Protein AF-A0A7S2PC23-F1 (afdb_monomer_lite)

Organism: NCBI:txid267567

Radius of gyration: 30.83 Å; chains: 1; bounding box: 34×101×91 Å

pLDDT: mean 70.2, std 20.17, range [35.47, 95.06]

Foldseek 3Di:
DDDDDDDDDDDPPDPPPPPDPDPPPDDLVRVLVLLLVQCVPVHQKAALVSSCVSVVHDSVVSVVSLVVQQVVCVVCVVPDPPCLQSRKHWDQDPVVRGIIIGGPVVVVVVVVVVVCVVVCVCVVVVVVVVVVVVVVVVVVVVVVVVVVVVVVVPPDD

Structure (mmCIF, N/CA/C/O backbone):
data_AF-A0A7S2PC23-F1
#
_entry.id   AF-A0A7S2PC23-F1
#
loop_
_atom_site.group_PDB
_atom_site.id
_atom_site.type_symbol
_atom_site.label_atom_id
_atom_site.label_alt_id
_atom_site.label_comp_id
_atom_site.label_asym_id
_atom_site.label_entity_id
_atom_site.label_seq_id
_atom_site.pdbx_PDB_ins_code
_atom_site.Cartn_x
_atom_site.Cartn_y
_atom_site.Cartn_z
_atom_site.occupancy
_atom_site.B_iso_or_equiv
_atom_site.auth_seq_id
_atom_site.auth_comp_id
_atom_site.auth_asym_id
_atom_site.auth_atom_id
_atom_site.pdbx_PDB_model_num
ATOM 1 N N . MET A 1 1 ? 3.863 58.279 6.188 1.00 41.12 1 MET A N 1
ATOM 2 C CA . MET A 1 1 ? 3.092 57.584 5.136 1.00 41.12 1 MET A CA 1
ATOM 3 C C . MET A 1 1 ? 3.750 56.247 4.895 1.00 41.12 1 MET A C 1
ATOM 5 O O . MET A 1 1 ? 4.931 56.205 4.579 1.00 41.12 1 MET A O 1
ATOM 9 N N . ILE A 1 2 ? 2.993 55.197 5.187 1.00 38.59 2 ILE A N 1
ATOM 10 C CA . ILE A 1 2 ? 3.374 53.787 5.148 1.00 38.59 2 ILE A CA 1
ATOM 11 C C . ILE A 1 2 ? 3.460 53.364 3.676 1.00 38.59 2 ILE A C 1
ATOM 13 O O . ILE A 1 2 ? 2.590 53.734 2.890 1.00 38.59 2 ILE A O 1
ATOM 17 N N . LYS A 1 3 ? 4.516 52.637 3.302 1.00 42.25 3 LYS A N 1
ATOM 18 C CA . LYS A 1 3 ? 4.552 51.858 2.061 1.00 42.25 3 LYS A CA 1
ATOM 19 C C . LYS A 1 3 ? 4.443 50.387 2.449 1.00 42.25 3 LYS A C 1
ATOM 21 O O . LYS A 1 3 ? 5.439 49.773 2.816 1.00 42.25 3 LYS A O 1
ATOM 26 N N . ASP A 1 4 ? 3.212 49.894 2.408 1.00 43.81 4 ASP A N 1
ATOM 27 C CA . ASP A 1 4 ? 2.862 48.479 2.342 1.00 43.81 4 ASP A CA 1
ATOM 28 C C . ASP A 1 4 ? 2.859 48.078 0.871 1.00 43.81 4 ASP A C 1
ATOM 30 O O . ASP A 1 4 ? 2.005 48.580 0.152 1.00 43.81 4 ASP A O 1
ATOM 34 N N . GLU A 1 5 ? 3.743 47.179 0.429 1.00 47.75 5 GLU A N 1
ATOM 35 C CA . GLU A 1 5 ? 3.501 46.369 -0.775 1.00 47.75 5 GLU A CA 1
ATOM 36 C C . GLU A 1 5 ? 4.092 44.956 -0.603 1.00 47.75 5 GLU A C 1
ATOM 38 O O . GLU A 1 5 ? 5.257 44.680 -0.871 1.00 47.75 5 GLU A O 1
ATOM 43 N N . ASN A 1 6 ? 3.220 44.079 -0.102 1.00 44.16 6 ASN A N 1
ATOM 44 C CA . ASN A 1 6 ? 2.923 42.730 -0.586 1.00 44.16 6 ASN A CA 1
ATOM 45 C C . ASN A 1 6 ? 4.050 41.692 -0.744 1.00 44.16 6 ASN A C 1
ATOM 47 O O . ASN A 1 6 ? 4.690 41.531 -1.783 1.00 44.16 6 ASN A O 1
ATOM 51 N N . HIS A 1 7 ? 4.096 40.827 0.272 1.00 43.56 7 HIS A N 1
ATOM 52 C CA . HIS A 1 7 ? 4.432 39.411 0.166 1.00 43.56 7 HIS A CA 1
ATOM 53 C C . HIS A 1 7 ? 3.745 38.752 -1.040 1.00 43.5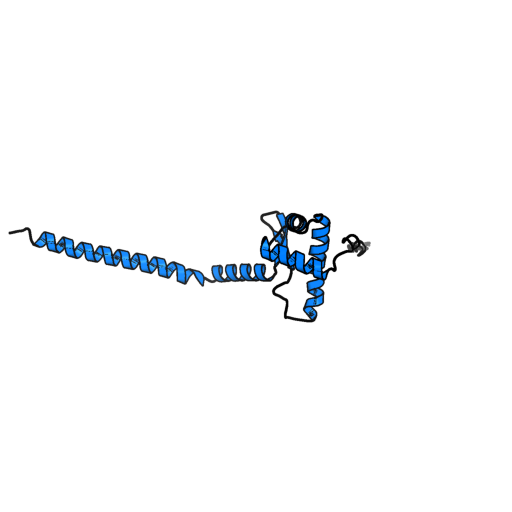6 7 HIS A C 1
ATOM 55 O O . HIS A 1 7 ? 2.518 38.691 -1.102 1.00 43.56 7 HIS A O 1
ATOM 61 N N . THR A 1 8 ? 4.536 38.207 -1.969 1.00 41.03 8 THR A N 1
ATOM 62 C CA . THR A 1 8 ? 4.022 37.310 -3.011 1.00 41.03 8 THR A CA 1
ATOM 63 C C . THR A 1 8 ? 4.308 35.863 -2.627 1.00 41.03 8 THR A C 1
ATOM 65 O O . THR A 1 8 ? 5.436 35.465 -2.340 1.00 41.03 8 THR A O 1
ATOM 68 N N . THR A 1 9 ? 3.212 35.124 -2.569 1.00 40.25 9 THR A N 1
ATOM 69 C CA . THR A 1 9 ? 3.005 33.763 -2.097 1.00 40.25 9 THR A CA 1
ATOM 70 C C . THR A 1 9 ? 3.738 32.716 -2.935 1.00 40.25 9 THR A C 1
ATOM 72 O O . THR A 1 9 ? 3.898 32.854 -4.146 1.00 40.25 9 THR A O 1
ATOM 75 N N . LEU A 1 10 ? 4.123 31.627 -2.261 1.00 43.41 10 LEU A N 1
ATOM 76 C CA . LEU A 1 10 ? 4.537 30.362 -2.855 1.00 43.41 10 LEU A CA 1
ATOM 77 C C . LEU A 1 10 ? 3.561 29.916 -3.952 1.00 43.41 10 LEU A C 1
ATOM 79 O O . LEU A 1 10 ? 2.377 29.706 -3.698 1.00 43.41 10 LEU A O 1
ATOM 83 N N . THR A 1 11 ? 4.083 29.601 -5.130 1.00 35.47 11 THR A N 1
ATOM 84 C CA . THR A 1 11 ? 3.514 28.538 -5.965 1.00 35.47 11 THR A CA 1
ATOM 85 C C . THR A 1 11 ? 4.672 27.831 -6.646 1.00 35.47 11 THR A C 1
ATOM 87 O O . THR A 1 11 ? 5.084 28.151 -7.757 1.00 35.47 11 THR A O 1
ATOM 90 N N . ARG A 1 12 ? 5.270 26.888 -5.915 1.00 36.06 12 ARG A N 1
ATOM 91 C CA . ARG A 1 12 ? 6.241 25.950 -6.467 1.00 36.06 12 ARG A CA 1
ATOM 92 C C . ARG A 1 12 ? 5.438 24.956 -7.307 1.00 36.06 12 ARG A C 1
ATOM 94 O O . ARG A 1 12 ? 4.988 23.934 -6.805 1.00 36.06 12 ARG A O 1
ATOM 101 N N . ALA A 1 13 ? 5.168 25.328 -8.554 1.00 37.69 13 ALA A N 1
ATOM 102 C CA . ALA A 1 13 ? 4.647 24.411 -9.550 1.00 37.69 13 ALA A CA 1
ATOM 103 C C . ALA A 1 13 ? 5.695 23.306 -9.740 1.00 37.69 13 ALA A C 1
ATOM 105 O O . ALA A 1 13 ? 6.791 23.569 -10.234 1.00 37.69 13 ALA A O 1
ATOM 106 N N . CYS A 1 14 ? 5.394 22.090 -9.286 1.00 38.03 14 CYS A N 1
ATOM 107 C CA . CYS A 1 14 ? 6.151 20.917 -9.700 1.00 38.03 14 CYS A CA 1
ATOM 108 C C . CYS A 1 14 ? 5.863 20.688 -11.192 1.00 38.03 14 CYS A C 1
ATOM 110 O O . CYS A 1 14 ? 4.695 20.520 -11.551 1.00 38.03 14 CYS A O 1
ATOM 112 N N . PRO A 1 15 ? 6.874 20.701 -12.075 1.00 39.78 15 PRO A N 1
ATOM 113 C CA . PRO A 1 15 ? 6.664 20.355 -13.470 1.00 39.78 15 PRO A CA 1
ATOM 114 C C . PRO A 1 15 ? 6.348 18.857 -13.580 1.00 39.78 15 PRO A C 1
ATOM 116 O O . PRO A 1 15 ? 7.129 18.006 -13.160 1.00 39.78 15 PRO A O 1
ATOM 119 N N . LEU A 1 16 ? 5.186 18.554 -14.162 1.00 45.72 16 LEU A N 1
ATOM 120 C CA . LEU A 1 16 ? 4.644 17.229 -14.498 1.00 45.72 16 LEU A CA 1
ATOM 121 C C . LEU A 1 16 ? 5.433 16.509 -15.619 1.00 45.72 16 LEU A C 1
ATOM 123 O O . LEU A 1 16 ? 4.850 15.904 -16.510 1.00 45.72 16 LEU A O 1
ATOM 127 N N . SER A 1 17 ? 6.765 16.575 -15.623 1.00 45.16 17 SER A N 1
ATOM 128 C CA . SER A 1 17 ? 7.586 16.107 -16.753 1.00 45.16 17 SER A CA 1
ATOM 129 C C . SER A 1 17 ? 8.669 15.096 -16.370 1.00 45.16 17 SER A C 1
ATOM 131 O O . SER A 1 17 ? 9.792 15.190 -16.860 1.00 45.16 17 SER A O 1
ATOM 133 N N . ALA A 1 18 ? 8.352 14.130 -15.505 1.00 44.81 18 ALA A N 1
ATOM 134 C CA . ALA A 1 18 ? 9.270 13.032 -15.179 1.00 44.81 18 ALA A CA 1
ATOM 135 C C . ALA A 1 18 ? 8.588 11.652 -15.099 1.00 44.81 18 ALA A C 1
ATOM 137 O O . ALA A 1 18 ? 9.026 10.791 -14.347 1.00 44.81 18 ALA A O 1
ATOM 138 N N . ILE A 1 19 ? 7.530 11.411 -15.881 1.00 50.47 19 ILE A N 1
ATOM 139 C CA . ILE A 1 19 ? 6.969 10.060 -16.057 1.00 50.47 19 ILE A CA 1
ATOM 140 C C . ILE A 1 19 ? 7.520 9.508 -17.371 1.00 50.47 19 ILE A C 1
ATOM 142 O O . ILE A 1 19 ? 6.858 9.592 -18.398 1.00 50.47 19 ILE A O 1
ATOM 146 N N . ASN A 1 20 ? 8.775 9.055 -17.388 1.00 44.78 20 ASN A N 1
ATOM 147 C CA . ASN A 1 20 ? 9.344 8.431 -18.590 1.00 44.78 20 ASN A CA 1
ATOM 148 C C . ASN A 1 20 ? 10.508 7.471 -18.304 1.00 44.78 20 ASN A C 1
ATOM 150 O O . ASN A 1 20 ? 11.464 7.425 -19.068 1.00 44.78 20 ASN A O 1
ATOM 154 N N . TYR A 1 21 ? 10.436 6.694 -17.221 1.00 45.34 21 TYR A N 1
ATOM 155 C CA . TYR A 1 21 ? 11.368 5.581 -16.987 1.00 45.34 21 TYR A CA 1
ATOM 156 C C . TYR A 1 21 ? 10.683 4.367 -16.346 1.00 45.34 21 TYR A C 1
ATOM 158 O O . TYR A 1 21 ? 11.226 3.702 -15.481 1.00 45.34 21 TYR A O 1
ATOM 166 N N . VAL A 1 22 ? 9.479 4.031 -16.812 1.00 47.06 22 VAL A N 1
ATOM 167 C CA . VAL A 1 22 ? 8.962 2.672 -16.614 1.00 47.06 22 VAL A CA 1
ATOM 168 C C . VAL A 1 22 ? 9.447 1.847 -17.809 1.00 47.06 22 VAL A C 1
ATOM 170 O O . VAL A 1 22 ? 9.159 2.240 -18.946 1.00 47.06 22 VAL A O 1
ATOM 173 N N . PRO A 1 23 ? 10.199 0.745 -17.615 1.00 44.19 23 PRO A N 1
ATOM 174 C CA . PRO A 1 23 ? 10.595 -0.137 -18.705 1.00 44.19 23 PRO A CA 1
ATOM 175 C C . PRO A 1 23 ? 9.377 -0.492 -19.562 1.00 44.19 23 PRO A C 1
ATOM 177 O O . PRO A 1 23 ? 8.344 -0.921 -19.053 1.00 44.19 23 PRO A O 1
ATOM 180 N N . THR A 1 24 ? 9.500 -0.280 -20.869 1.00 50.34 24 THR A N 1
ATOM 181 C CA . THR A 1 24 ? 8.426 -0.189 -21.875 1.00 50.34 24 THR A CA 1
ATOM 182 C C . THR A 1 24 ? 7.688 -1.513 -22.161 1.00 50.34 24 THR A C 1
ATOM 184 O O . THR A 1 24 ? 7.149 -1.693 -23.248 1.00 50.34 24 THR A O 1
ATOM 187 N N . LEU A 1 25 ? 7.678 -2.466 -21.221 1.00 54.66 25 LEU A N 1
ATOM 188 C CA . LEU A 1 25 ? 7.157 -3.826 -21.406 1.00 54.66 25 LEU A CA 1
ATOM 189 C C . LEU A 1 25 ? 5.901 -4.149 -20.582 1.00 54.66 25 LEU A C 1
ATOM 191 O O . LEU A 1 25 ? 5.295 -5.187 -20.830 1.00 54.66 25 LEU A O 1
ATOM 195 N N . TYR A 1 26 ? 5.462 -3.276 -19.668 1.00 63.28 26 TYR A N 1
ATOM 196 C CA . TYR A 1 26 ? 4.253 -3.505 -18.866 1.00 63.28 26 TYR A CA 1
ATOM 197 C C . TYR A 1 26 ? 3.286 -2.323 -18.929 1.00 63.28 26 TYR A C 1
ATOM 199 O O . TYR A 1 26 ? 3.689 -1.166 -18.814 1.00 63.28 26 TYR A O 1
ATOM 207 N N . SER A 1 27 ? 1.990 -2.613 -19.088 1.00 81.06 27 SER A N 1
ATOM 208 C CA . SER A 1 27 ? 0.951 -1.597 -18.920 1.00 81.06 27 SER A CA 1
ATOM 209 C C . SER A 1 27 ? 0.861 -1.186 -17.445 1.00 81.06 27 SER A C 1
ATOM 211 O O . SER A 1 27 ? 1.127 -1.990 -16.549 1.00 81.06 27 SER A O 1
ATOM 213 N N . LEU A 1 28 ? 0.435 0.050 -17.160 1.00 80.06 28 LEU A N 1
ATOM 214 C CA . LEU A 1 28 ? 0.227 0.500 -15.776 1.00 80.06 28 LEU A CA 1
ATOM 215 C C . LEU A 1 28 ? -0.770 -0.400 -15.022 1.00 80.06 28 LEU A C 1
ATOM 217 O O . LEU A 1 28 ? -0.638 -0.593 -13.816 1.00 80.06 28 LEU A O 1
ATOM 221 N N . GLN A 1 29 ? -1.736 -0.994 -15.731 1.00 81.75 29 GLN A N 1
ATOM 222 C CA . GLN A 1 29 ? -2.676 -1.957 -15.158 1.00 81.75 29 GLN A CA 1
ATOM 223 C C . GLN A 1 29 ? -1.996 -3.266 -14.740 1.00 81.75 29 GLN A C 1
ATOM 225 O O . GLN A 1 29 ? -2.327 -3.813 -13.689 1.00 81.75 29 GLN A O 1
ATOM 230 N N . ASP A 1 30 ? -1.037 -3.767 -15.516 1.00 85.06 30 ASP A N 1
ATOM 231 C CA . ASP A 1 30 ? -0.305 -4.986 -15.159 1.00 85.06 30 ASP A CA 1
ATOM 232 C C . ASP A 1 30 ? 0.626 -4.737 -13.976 1.00 85.06 30 ASP A C 1
ATOM 234 O O . ASP A 1 30 ? 0.648 -5.523 -13.029 1.00 85.06 30 ASP A O 1
ATOM 238 N N . ILE A 1 31 ? 1.289 -3.579 -13.962 1.00 85.94 31 ILE A N 1
ATOM 239 C CA . ILE A 1 31 ? 2.081 -3.134 -12.812 1.00 85.94 31 ILE A CA 1
ATOM 240 C C . ILE A 1 31 ? 1.191 -3.001 -11.574 1.00 85.94 31 ILE A C 1
ATOM 242 O O . ILE A 1 31 ? 1.562 -3.469 -10.502 1.00 85.94 31 ILE A O 1
ATOM 246 N N . ARG A 1 32 ? -0.018 -2.438 -11.706 1.00 88.31 32 ARG A N 1
ATOM 247 C CA . ARG A 1 32 ? -0.984 -2.358 -10.602 1.00 88.31 32 ARG A CA 1
ATOM 248 C C . ARG A 1 32 ? -1.342 -3.738 -10.054 1.00 88.31 32 ARG A C 1
ATOM 250 O O . ARG A 1 32 ? -1.380 -3.908 -8.837 1.00 88.31 32 ARG A O 1
ATOM 257 N N . LYS A 1 33 ? -1.607 -4.720 -10.922 1.00 88.50 33 LYS A N 1
ATOM 258 C CA . LYS A 1 33 ? -1.927 -6.098 -10.506 1.00 88.50 33 LYS A CA 1
ATOM 259 C C . LYS A 1 33 ? -0.774 -6.733 -9.736 1.00 88.50 33 LYS A C 1
ATOM 261 O O . LYS A 1 33 ? -1.016 -7.375 -8.716 1.00 88.50 33 LYS A O 1
ATOM 266 N N . GLU A 1 34 ? 0.458 -6.549 -10.201 1.00 90.62 34 GLU A N 1
ATOM 267 C CA . GLU A 1 34 ? 1.657 -7.027 -9.507 1.00 90.62 34 GLU A CA 1
ATOM 268 C C . GLU A 1 34 ? 1.848 -6.335 -8.156 1.00 90.62 34 GLU A C 1
ATOM 270 O O . GLU A 1 34 ? 2.012 -6.995 -7.133 1.00 90.62 34 GLU A O 1
ATOM 275 N N . PHE A 1 35 ? 1.719 -5.010 -8.119 1.00 92.06 35 PHE A N 1
ATOM 276 C CA . PHE A 1 35 ? 1.832 -4.218 -6.896 1.00 92.06 35 PHE A CA 1
ATOM 277 C C . PHE A 1 35 ? 0.802 -4.659 -5.843 1.00 92.06 35 PHE A C 1
ATOM 279 O O . PHE A 1 35 ? 1.133 -4.873 -4.674 1.00 92.06 35 PHE A O 1
ATOM 286 N N . LEU A 1 36 ? -0.452 -4.865 -6.261 1.00 91.38 36 LEU A N 1
ATOM 287 C CA . LEU A 1 36 ? -1.509 -5.407 -5.407 1.00 91.38 36 LEU A CA 1
ATOM 288 C C . LEU A 1 36 ? -1.186 -6.815 -4.918 1.00 91.38 36 LEU A C 1
ATOM 290 O O . LEU A 1 36 ? -1.412 -7.121 -3.748 1.00 91.38 36 LEU A O 1
ATOM 294 N N . ARG A 1 37 ? -0.669 -7.679 -5.795 1.00 91.62 37 ARG A N 1
ATOM 295 C CA . ARG A 1 37 ? -0.280 -9.042 -5.428 1.00 91.62 37 ARG A CA 1
ATOM 296 C C . ARG A 1 37 ? 0.798 -9.031 -4.351 1.00 91.62 37 ARG A C 1
ATOM 298 O O . ARG A 1 37 ? 0.665 -9.763 -3.374 1.00 91.62 37 ARG A O 1
ATOM 305 N N . VAL A 1 38 ? 1.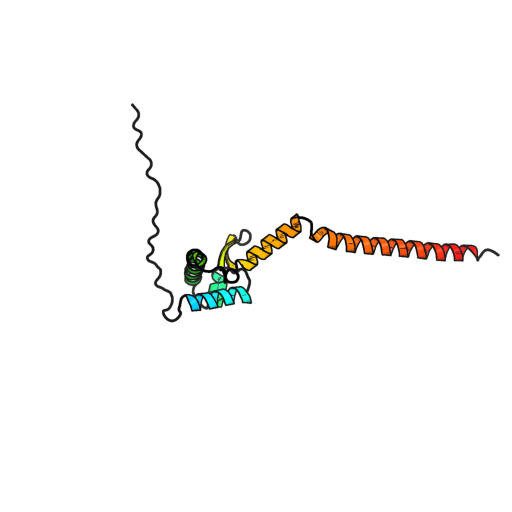811 -8.179 -4.497 1.00 93.25 38 VAL A N 1
ATOM 306 C CA . VAL A 1 38 ? 2.891 -8.037 -3.515 1.00 93.25 38 VAL A CA 1
ATOM 307 C C . VAL A 1 38 ? 2.337 -7.643 -2.147 1.00 93.25 38 VAL A C 1
ATOM 309 O O . VAL A 1 38 ? 2.644 -8.308 -1.159 1.00 93.25 38 VAL A O 1
ATOM 312 N N . LEU A 1 39 ? 1.454 -6.641 -2.087 1.00 92.69 39 LEU A N 1
ATOM 313 C CA . LEU A 1 39 ? 0.801 -6.247 -0.834 1.00 92.69 39 LEU A CA 1
ATOM 314 C C . LEU A 1 39 ? -0.059 -7.379 -0.245 1.00 92.69 39 LEU A C 1
ATOM 316 O O . LEU A 1 39 ? -0.000 -7.645 0.949 1.00 92.69 39 LEU A O 1
ATOM 320 N N . LYS A 1 40 ? -0.826 -8.099 -1.069 1.00 91.19 40 LYS A N 1
ATOM 321 C CA . LYS A 1 40 ? -1.685 -9.198 -0.594 1.00 91.19 40 LYS A CA 1
ATOM 322 C C . LYS A 1 40 ? -0.891 -10.389 -0.038 1.00 91.19 40 LYS A C 1
ATOM 324 O O . LYS A 1 40 ? -1.370 -11.048 0.878 1.00 91.19 40 LYS A O 1
ATOM 329 N N . ILE A 1 41 ? 0.281 -10.695 -0.601 1.00 92.44 41 ILE A N 1
ATOM 330 C CA . ILE A 1 41 ? 1.073 -11.881 -0.225 1.00 92.44 41 ILE A CA 1
ATOM 331 C C . ILE A 1 41 ? 2.077 -11.567 0.887 1.00 92.44 41 ILE A C 1
ATOM 333 O O . ILE A 1 41 ? 2.215 -12.344 1.829 1.00 92.44 41 ILE A O 1
ATOM 337 N N . HIS A 1 42 ? 2.803 -10.456 0.771 1.00 86.00 42 HIS A N 1
ATOM 338 C CA . HIS A 1 42 ? 3.989 -10.194 1.595 1.00 86.00 42 HIS A CA 1
ATOM 339 C C . HIS A 1 42 ? 3.729 -9.239 2.757 1.00 86.00 42 HIS A C 1
ATOM 341 O O . HIS A 1 42 ? 4.570 -9.100 3.644 1.00 86.00 42 HIS A O 1
ATOM 347 N N . GLY A 1 43 ? 2.556 -8.616 2.785 1.00 77.00 43 GLY A N 1
ATOM 348 C CA . GLY A 1 43 ? 2.109 -7.802 3.896 1.00 77.00 43 GLY A CA 1
ATOM 349 C C . GLY A 1 43 ? 1.192 -6.696 3.415 1.00 77.00 43 GLY A C 1
ATOM 350 O O . GLY A 1 43 ? 1.560 -5.904 2.553 1.00 77.00 43 GLY A O 1
ATOM 351 N N . ASP A 1 44 ? 0.033 -6.578 4.059 1.00 84.69 44 ASP A N 1
ATOM 352 C CA . ASP A 1 44 ? -0.969 -5.534 3.807 1.00 84.69 44 ASP A CA 1
ATOM 353 C C . ASP A 1 44 ? -0.410 -4.091 3.900 1.00 84.69 44 ASP A C 1
ATOM 355 O O . ASP A 1 44 ? -1.108 -3.133 3.554 1.00 84.69 44 ASP A O 1
ATOM 359 N N . ARG A 1 45 ? 0.829 -3.934 4.403 1.00 90.94 45 ARG A N 1
ATOM 360 C CA . ARG A 1 45 ? 1.627 -2.703 4.466 1.00 90.94 45 ARG A CA 1
ATOM 361 C C . ARG A 1 45 ? 3.106 -2.979 4.204 1.00 90.94 45 ARG A C 1
ATOM 363 O O . ARG A 1 45 ? 3.747 -3.666 5.001 1.00 90.94 45 ARG A O 1
ATOM 370 N N . LEU A 1 46 ? 3.676 -2.348 3.184 1.00 93.62 46 LEU A N 1
ATOM 371 C CA . LEU A 1 46 ? 5.085 -2.513 2.810 1.00 93.62 46 LEU A CA 1
ATOM 372 C C . LEU A 1 46 ? 5.761 -1.167 2.556 1.00 93.62 46 LEU A C 1
ATOM 374 O O . LEU A 1 46 ? 5.112 -0.205 2.148 1.00 93.62 46 LEU A O 1
ATOM 378 N N . SER A 1 47 ? 7.061 -1.071 2.844 1.00 94.69 47 SER A N 1
ATOM 379 C CA . SER A 1 47 ? 7.843 0.106 2.442 1.00 94.69 47 SER A CA 1
ATOM 380 C C . SER A 1 47 ? 8.085 0.113 0.929 1.00 94.69 47 SER A C 1
ATOM 382 O O . SER A 1 47 ? 7.900 -0.907 0.267 1.00 94.69 47 SER A O 1
ATOM 384 N N . ALA A 1 48 ? 8.503 1.255 0.376 1.00 93.12 48 ALA A N 1
ATOM 385 C CA . ALA A 1 48 ? 8.880 1.328 -1.034 1.00 93.12 48 ALA A CA 1
ATOM 386 C C . ALA A 1 48 ? 10.026 0.360 -1.364 1.00 93.12 48 ALA A C 1
ATOM 388 O O . ALA A 1 48 ? 9.902 -0.397 -2.319 1.00 93.12 48 ALA A O 1
ATOM 389 N N . ALA A 1 49 ? 11.061 0.303 -0.518 1.00 93.69 49 ALA A N 1
ATOM 390 C CA . ALA A 1 49 ? 12.151 -0.664 -0.630 1.00 93.69 49 ALA A CA 1
ATOM 391 C C . ALA A 1 49 ? 11.665 -2.126 -0.667 1.00 93.69 49 ALA A C 1
ATOM 393 O O . ALA A 1 49 ? 12.114 -2.905 -1.505 1.00 93.69 49 ALA A O 1
ATOM 394 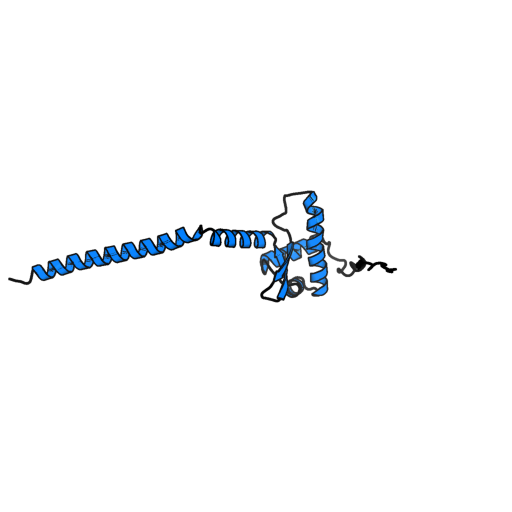N N . ASP A 1 50 ? 10.716 -2.501 0.200 1.00 94.25 50 ASP A N 1
ATOM 395 C CA . ASP A 1 50 ? 10.168 -3.864 0.207 1.00 94.25 50 ASP A CA 1
ATOM 396 C C . ASP A 1 50 ? 9.436 -4.167 -1.108 1.00 94.25 50 ASP A C 1
ATOM 398 O O . ASP A 1 50 ? 9.609 -5.234 -1.693 1.00 94.25 50 ASP A O 1
ATOM 402 N N . VAL A 1 51 ? 8.620 -3.226 -1.592 1.00 93.12 51 VAL A N 1
ATOM 403 C CA . VAL A 1 51 ? 7.894 -3.387 -2.858 1.00 93.12 51 VAL A CA 1
ATOM 404 C C . VAL A 1 51 ? 8.861 -3.466 -4.039 1.00 93.12 51 VAL A C 1
ATOM 406 O O . VAL A 1 51 ? 8.702 -4.334 -4.893 1.00 93.12 51 VAL A O 1
ATOM 409 N N . ALA A 1 52 ? 9.882 -2.611 -4.063 1.00 92.25 52 ALA A N 1
ATOM 410 C CA . ALA A 1 52 ? 10.925 -2.589 -5.081 1.00 92.25 52 ALA A CA 1
ATOM 411 C C . ALA A 1 52 ? 11.664 -3.931 -5.161 1.00 92.25 52 ALA A C 1
ATOM 413 O O . ALA A 1 52 ? 11.805 -4.501 -6.242 1.00 92.25 52 ALA A O 1
ATOM 414 N N . MET A 1 53 ? 12.025 -4.491 -4.001 1.00 93.62 53 MET A N 1
ATOM 415 C CA . MET A 1 53 ? 12.639 -5.813 -3.895 1.00 93.62 53 MET A CA 1
ATOM 416 C C . MET A 1 53 ? 11.751 -6.910 -4.502 1.00 93.62 53 MET A C 1
ATOM 418 O O . MET A 1 53 ? 12.244 -7.732 -5.270 1.00 93.62 53 MET A O 1
ATOM 422 N N . TRP A 1 54 ? 10.450 -6.929 -4.189 1.00 92.44 54 TRP A N 1
ATOM 423 C CA . TRP A 1 54 ? 9.532 -7.953 -4.707 1.00 92.44 54 TRP A CA 1
ATOM 424 C C . TRP A 1 54 ? 9.209 -7.794 -6.193 1.00 92.44 54 TRP A C 1
ATOM 426 O O . TRP A 1 54 ? 9.019 -8.793 -6.885 1.00 92.44 54 TRP A O 1
ATOM 436 N N . LEU A 1 55 ? 9.146 -6.557 -6.687 1.00 90.00 55 LEU A N 1
ATOM 437 C CA . LEU A 1 55 ? 8.894 -6.262 -8.097 1.00 90.00 55 LEU A CA 1
ATOM 438 C C . LEU A 1 55 ? 10.167 -6.307 -8.958 1.00 90.00 55 LEU A C 1
ATOM 440 O O . LEU A 1 55 ? 10.069 -6.217 -10.180 1.00 90.00 55 LEU A O 1
ATOM 444 N N . GLY A 1 56 ? 11.347 -6.455 -8.345 1.00 90.00 56 GLY A N 1
ATOM 445 C CA . GLY A 1 56 ? 12.628 -6.474 -9.050 1.00 90.00 56 GLY A CA 1
ATOM 446 C C . GLY A 1 56 ? 12.946 -5.149 -9.747 1.00 90.00 56 GLY A C 1
ATOM 447 O O . GLY A 1 56 ? 13.453 -5.160 -10.866 1.00 90.00 56 GLY A O 1
ATOM 448 N N . MET A 1 57 ? 12.616 -4.023 -9.110 1.00 90.56 57 MET A N 1
ATOM 449 C CA . MET A 1 57 ? 12.852 -2.669 -9.626 1.00 90.56 57 MET A CA 1
ATOM 450 C C . MET A 1 57 ? 13.604 -1.800 -8.615 1.00 90.56 57 MET A C 1
ATOM 452 O O . MET A 1 57 ? 13.763 -2.182 -7.457 1.00 90.56 57 MET A O 1
ATOM 456 N N . GLU A 1 58 ? 14.068 -0.634 -9.061 1.00 92.62 58 GLU A N 1
ATOM 457 C CA . GLU A 1 58 ? 14.672 0.377 -8.192 1.00 92.62 58 GLU A CA 1
AT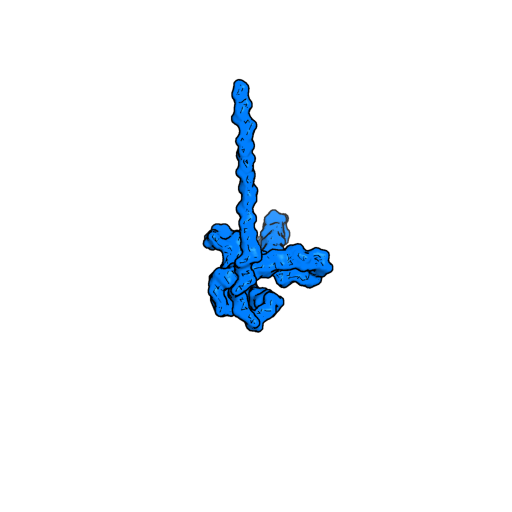OM 458 C C . GLU A 1 58 ? 13.632 0.949 -7.212 1.00 92.62 58 GLU A C 1
ATOM 460 O O . GLU A 1 58 ? 12.433 1.015 -7.505 1.00 92.62 58 GLU A O 1
ATOM 465 N N . GLU A 1 59 ? 14.084 1.390 -6.035 1.00 92.69 59 GLU A N 1
ATOM 466 C CA . GLU A 1 59 ? 13.185 1.961 -5.022 1.00 92.69 59 GLU A CA 1
ATOM 467 C C . GLU A 1 59 ? 12.481 3.224 -5.531 1.00 92.69 59 GLU A C 1
ATOM 469 O O . GLU A 1 59 ? 11.273 3.368 -5.341 1.00 92.69 59 GLU A O 1
ATOM 474 N N . ASP A 1 60 ? 13.196 4.098 -6.240 1.00 92.38 60 ASP A N 1
ATOM 475 C CA . ASP A 1 60 ? 12.638 5.331 -6.806 1.00 92.38 60 ASP A CA 1
ATOM 476 C C . ASP A 1 60 ? 11.544 5.057 -7.857 1.00 92.38 60 ASP A C 1
ATOM 478 O O . ASP A 1 60 ? 10.548 5.789 -7.939 1.00 92.38 60 ASP A O 1
ATOM 482 N N . ASP A 1 61 ? 11.672 3.960 -8.609 1.00 90.25 61 ASP A N 1
ATOM 483 C CA . ASP A 1 61 ? 10.656 3.518 -9.567 1.00 90.25 61 ASP A CA 1
ATOM 484 C C . ASP A 1 61 ? 9.420 2.993 -8.836 1.00 90.25 61 ASP A C 1
ATOM 486 O O . ASP A 1 61 ? 8.292 3.377 -9.158 1.00 90.25 61 ASP A O 1
ATOM 490 N N . ALA A 1 62 ? 9.616 2.180 -7.793 1.00 91.06 62 ALA A N 1
ATOM 491 C CA . ALA A 1 62 ? 8.525 1.705 -6.947 1.00 91.06 62 ALA A CA 1
ATOM 492 C C . ALA A 1 62 ? 7.801 2.865 -6.243 1.00 91.06 62 ALA A C 1
ATOM 494 O O . ALA A 1 62 ? 6.577 2.821 -6.086 1.00 91.06 62 ALA A O 1
ATOM 495 N N . ILE A 1 63 ? 8.525 3.925 -5.855 1.00 92.94 63 ILE A N 1
ATOM 496 C CA . ILE A 1 63 ? 7.933 5.156 -5.320 1.00 92.94 63 ILE A CA 1
ATOM 497 C C . ILE A 1 63 ? 7.072 5.831 -6.385 1.00 92.94 63 ILE A C 1
ATOM 499 O O . ILE A 1 63 ? 5.903 6.108 -6.127 1.00 92.94 63 ILE A O 1
ATOM 503 N N . SER A 1 64 ? 7.624 6.061 -7.573 1.00 91.19 64 SER A N 1
ATOM 504 C CA . SER A 1 64 ? 6.940 6.770 -8.658 1.00 91.19 64 SER A CA 1
ATOM 505 C C . SER A 1 64 ? 5.677 6.035 -9.115 1.00 91.19 64 SER A C 1
ATOM 507 O O . SER A 1 64 ? 4.611 6.638 -9.259 1.00 91.19 64 SER A O 1
ATOM 509 N N . VAL A 1 65 ? 5.774 4.715 -9.282 1.00 90.38 65 VAL A N 1
ATOM 510 C CA . VAL A 1 65 ? 4.644 3.840 -9.609 1.00 90.38 65 VAL A CA 1
ATOM 511 C C . VAL A 1 65 ? 3.622 3.844 -8.478 1.00 90.38 65 VAL A C 1
ATOM 513 O O . VAL A 1 65 ? 2.440 4.066 -8.728 1.00 90.38 65 VAL A O 1
ATOM 516 N N . GLY A 1 66 ? 4.054 3.618 -7.236 1.00 91.50 66 GLY A N 1
ATOM 517 C CA . GLY A 1 66 ? 3.162 3.583 -6.080 1.00 91.50 66 GLY A CA 1
ATOM 518 C C . GLY A 1 66 ? 2.385 4.889 -5.906 1.00 91.50 66 GLY A C 1
ATOM 519 O O . GLY A 1 66 ? 1.175 4.860 -5.677 1.00 91.50 66 GLY A O 1
ATOM 520 N N . ASP A 1 67 ? 3.048 6.031 -6.091 1.00 91.56 67 ASP A N 1
ATOM 521 C CA . ASP A 1 67 ? 2.425 7.354 -6.041 1.00 91.56 67 ASP A CA 1
ATOM 522 C C . ASP A 1 67 ? 1.414 7.548 -7.179 1.00 91.56 67 ASP A C 1
ATOM 524 O O . ASP A 1 67 ? 0.290 7.987 -6.922 1.00 91.56 67 ASP A O 1
ATOM 528 N N . ALA A 1 68 ? 1.745 7.143 -8.410 1.00 88.31 68 ALA A N 1
ATOM 529 C CA . ALA A 1 68 ? 0.807 7.182 -9.533 1.00 88.31 68 ALA A CA 1
ATOM 530 C C . ALA A 1 68 ? -0.437 6.310 -9.279 1.00 88.31 68 ALA A C 1
ATOM 532 O O . ALA A 1 68 ? -1.563 6.742 -9.528 1.00 88.31 68 ALA A O 1
ATOM 533 N N . LEU A 1 69 ? -0.262 5.110 -8.715 1.00 88.56 69 LEU A N 1
ATOM 534 C CA . LEU A 1 69 ? -1.372 4.214 -8.371 1.00 88.56 69 LEU A CA 1
ATOM 535 C C . LEU A 1 69 ? -2.267 4.781 -7.257 1.00 88.56 69 LEU A C 1
ATOM 537 O O . LEU A 1 69 ? -3.477 4.555 -7.283 1.00 88.56 69 LEU A O 1
ATOM 541 N N . CYS A 1 70 ? -1.701 5.536 -6.311 1.00 87.50 70 CYS A N 1
ATOM 542 C CA . CYS A 1 70 ? -2.470 6.234 -5.276 1.00 87.50 70 CYS A CA 1
ATOM 543 C C . CYS A 1 70 ? -3.278 7.419 -5.838 1.00 87.50 70 CYS A C 1
ATOM 545 O O . CYS A 1 70 ? -4.364 7.712 -5.335 1.00 87.50 70 CYS A O 1
ATOM 547 N N . VAL A 1 71 ? -2.748 8.128 -6.844 1.00 77.75 71 VAL A N 1
ATOM 548 C CA . VAL A 1 71 ? -3.404 9.296 -7.460 1.00 77.75 71 VAL A CA 1
ATOM 549 C C . VAL A 1 71 ? -4.506 8.868 -8.423 1.00 77.75 71 VAL A C 1
ATOM 551 O O . VAL A 1 71 ? -5.630 9.346 -8.289 1.00 77.75 71 VAL A O 1
ATOM 554 N N . ASN A 1 72 ? -4.228 7.919 -9.320 1.00 63.81 72 ASN A N 1
ATOM 555 C CA . ASN A 1 72 ? -5.183 7.474 -10.341 1.00 63.81 72 ASN A CA 1
ATOM 556 C C . ASN A 1 72 ? -6.458 6.873 -9.731 1.00 63.81 72 ASN A C 1
ATOM 558 O O . ASN A 1 72 ? -7.545 7.025 -10.280 1.00 63.81 72 ASN A O 1
ATOM 562 N N . GLN A 1 73 ? -6.364 6.280 -8.536 1.00 59.88 73 GLN A N 1
ATOM 563 C CA . GLN A 1 73 ? -7.544 5.823 -7.797 1.00 59.88 73 GLN A CA 1
ATOM 564 C C . GLN A 1 73 ? -8.499 6.954 -7.405 1.00 59.88 73 GLN A C 1
ATOM 566 O O . GLN A 1 73 ? -9.702 6.722 -7.356 1.00 59.88 73 GLN A O 1
ATOM 571 N N . ARG A 1 74 ? -8.013 8.176 -7.144 1.00 56.69 74 ARG A N 1
ATOM 572 C CA . ARG A 1 74 ? -8.900 9.311 -6.827 1.00 56.69 74 ARG A CA 1
ATOM 573 C C . ARG A 1 74 ? -9.701 9.783 -8.036 1.00 56.69 74 ARG A C 1
ATOM 575 O O . ARG A 1 74 ? -10.786 10.324 -7.851 1.00 56.69 74 ARG A O 1
ATOM 582 N N . GLU A 1 75 ? -9.165 9.603 -9.239 1.00 57.06 75 GLU A N 1
ATOM 583 C CA . GLU A 1 75 ? -9.808 10.023 -10.486 1.00 57.06 75 GLU A CA 1
ATOM 584 C C . GLU A 1 75 ? -10.774 8.945 -11.011 1.00 57.06 75 GLU A C 1
ATOM 586 O O . GLU A 1 75 ? -11.877 9.275 -11.443 1.00 57.06 75 GLU A O 1
ATOM 591 N N . GLU A 1 76 ? -10.426 7.657 -10.881 1.00 53.53 76 GLU A N 1
ATOM 592 C CA . GLU A 1 76 ? -11.268 6.521 -11.305 1.00 53.53 76 GLU A CA 1
ATOM 593 C C . GLU A 1 76 ? -12.467 6.255 -10.366 1.00 53.53 76 GLU A C 1
ATOM 595 O O . GLU A 1 76 ? -13.541 5.867 -10.836 1.00 53.53 76 GLU A O 1
ATOM 600 N N . GLN A 1 77 ? -12.344 6.533 -9.057 1.00 50.94 77 GLN A N 1
ATOM 601 C CA . GLN A 1 77 ? -13.417 6.339 -8.057 1.00 50.94 77 GLN A CA 1
ATOM 602 C C . GLN A 1 77 ? -14.640 7.256 -8.239 1.00 50.94 77 GLN A C 1
ATOM 604 O O . GLN A 1 77 ? -15.638 7.103 -7.533 1.00 50.94 77 GLN A O 1
ATOM 609 N N . ILE A 1 78 ? -14.601 8.200 -9.185 1.00 51.44 78 ILE A N 1
ATOM 610 C CA . ILE A 1 78 ? -15.785 8.981 -9.569 1.00 51.44 78 ILE A CA 1
ATOM 611 C C . ILE A 1 78 ? -16.753 8.124 -10.412 1.00 51.44 78 ILE A C 1
ATOM 613 O O . ILE A 1 78 ? -17.932 8.469 -10.493 1.00 51.44 78 ILE A O 1
ATOM 617 N N . SER A 1 79 ? -16.299 7.002 -10.994 1.00 48.31 79 SER A N 1
ATOM 618 C CA . SER A 1 79 ? -17.112 6.213 -11.933 1.00 48.31 79 SER A CA 1
ATOM 619 C C . SER A 1 79 ? -17.690 4.900 -11.395 1.00 48.31 79 SER A C 1
ATOM 621 O O . SER A 1 79 ? -18.871 4.690 -11.633 1.00 48.31 79 SER A O 1
ATOM 623 N N . ASP A 1 80 ? -16.981 4.079 -10.608 1.00 46.53 80 ASP A N 1
ATOM 624 C CA . ASP A 1 80 ? -17.507 2.760 -10.206 1.00 46.53 80 ASP A CA 1
ATOM 625 C C . ASP A 1 80 ? -17.120 2.361 -8.768 1.00 46.53 80 ASP A C 1
ATOM 627 O O . ASP A 1 80 ? -15.960 2.409 -8.361 1.00 46.53 80 ASP A O 1
ATOM 631 N N . ARG A 1 81 ? -18.124 1.967 -7.971 1.00 51.72 81 ARG A N 1
ATOM 632 C CA . ARG A 1 81 ? -18.016 1.599 -6.541 1.00 51.72 81 ARG A CA 1
ATOM 633 C C . ARG A 1 81 ? -17.526 0.165 -6.290 1.00 51.72 81 ARG A C 1
ATOM 635 O O . ARG A 1 81 ? -17.470 -0.252 -5.136 1.00 51.72 81 ARG A O 1
ATOM 642 N N . GLU A 1 82 ? -17.220 -0.605 -7.330 1.00 50.44 82 GLU A N 1
ATOM 643 C CA . GLU A 1 82 ? -17.056 -2.061 -7.202 1.00 50.44 82 GLU A CA 1
ATOM 644 C C . GLU A 1 82 ? -15.637 -2.515 -6.790 1.00 50.44 82 GLU A C 1
ATOM 646 O O . GLU A 1 82 ? -15.497 -3.627 -6.293 1.00 50.44 82 GLU A O 1
ATOM 651 N N . ASP A 1 83 ? -14.618 -1.642 -6.824 1.00 57.31 83 ASP A N 1
ATOM 652 C CA . ASP A 1 83 ? -13.210 -2.020 -6.563 1.00 57.31 83 ASP A CA 1
ATOM 653 C C . ASP A 1 83 ? -12.553 -1.329 -5.340 1.00 57.31 83 ASP A C 1
ATOM 655 O O . ASP A 1 83 ? -11.325 -1.193 -5.253 1.00 57.31 83 ASP A O 1
ATOM 659 N N . GLU A 1 84 ? -13.332 -0.898 -4.336 1.00 62.22 84 GLU A N 1
ATOM 660 C CA . GLU A 1 84 ? -12.759 -0.333 -3.092 1.00 62.22 84 GLU A CA 1
ATOM 661 C C . GLU A 1 84 ? -11.808 -1.318 -2.378 1.00 62.22 84 GLU A C 1
ATOM 663 O O . GLU A 1 84 ? -10.858 -0.903 -1.704 1.00 62.22 84 GLU A O 1
ATOM 668 N N . GLU A 1 85 ? -12.023 -2.628 -2.542 1.00 66.38 85 GLU A N 1
ATOM 669 C CA . GLU A 1 85 ? -11.237 -3.672 -1.875 1.00 66.38 85 GLU A CA 1
ATOM 670 C C . GLU A 1 85 ? -9.780 -3.761 -2.346 1.00 66.38 85 GLU A C 1
ATOM 672 O O . GLU A 1 85 ? -8.923 -4.239 -1.593 1.00 66.38 85 GLU A O 1
ATOM 677 N N . ASP A 1 86 ? -9.488 -3.289 -3.556 1.00 79.25 86 ASP A N 1
ATOM 678 C CA . ASP A 1 86 ? -8.171 -3.361 -4.194 1.00 79.25 86 ASP A CA 1
ATOM 679 C C . ASP A 1 86 ? -7.588 -1.961 -4.451 1.00 79.25 86 ASP A C 1
ATOM 681 O O . ASP A 1 86 ? -6.824 -1.706 -5.391 1.00 79.25 86 ASP A O 1
ATOM 685 N N . SER A 1 87 ? -7.940 -1.038 -3.558 1.00 86.12 87 SER A N 1
ATOM 686 C CA . SER A 1 87 ? -7.361 0.297 -3.489 1.00 86.12 87 SER A CA 1
ATOM 687 C C . SER A 1 87 ? -6.052 0.302 -2.685 1.00 86.12 87 SER A C 1
ATOM 689 O O . SER A 1 87 ? -5.929 -0.340 -1.637 1.00 86.12 87 SER A O 1
ATOM 691 N N . ILE A 1 88 ? -5.074 1.060 -3.179 1.00 89.62 88 ILE A N 1
ATOM 692 C CA . ILE A 1 88 ? -3.730 1.242 -2.619 1.00 89.62 88 ILE A CA 1
ATOM 693 C C . ILE A 1 88 ? -3.627 2.683 -2.148 1.00 89.62 88 ILE A C 1
ATOM 695 O O . ILE A 1 88 ? -4.001 3.614 -2.853 1.00 89.62 88 ILE A O 1
ATOM 699 N N . CYS A 1 89 ? -3.069 2.877 -0.965 1.00 91.69 89 CYS A N 1
ATOM 700 C CA . CYS A 1 89 ? -2.811 4.201 -0.433 1.00 91.69 89 CYS A CA 1
ATOM 701 C C . CYS A 1 89 ? -1.424 4.278 0.195 1.00 91.69 89 CYS A C 1
ATOM 703 O O . CYS A 1 89 ? -0.846 3.274 0.617 1.00 91.69 89 CYS A O 1
ATOM 705 N N . LYS A 1 90 ? -0.910 5.503 0.280 1.00 93.56 90 LYS A N 1
ATOM 706 C CA . LYS A 1 90 ? 0.348 5.819 0.944 1.00 93.56 90 LYS A CA 1
ATOM 707 C C . LYS A 1 90 ? 0.068 6.303 2.359 1.00 93.56 90 LYS A C 1
ATOM 709 O O . LYS A 1 90 ? -0.680 7.258 2.561 1.00 93.56 90 LYS A O 1
ATOM 714 N N . VAL A 1 91 ? 0.681 5.653 3.339 1.00 93.00 91 VAL A N 1
ATOM 715 C CA . VAL A 1 9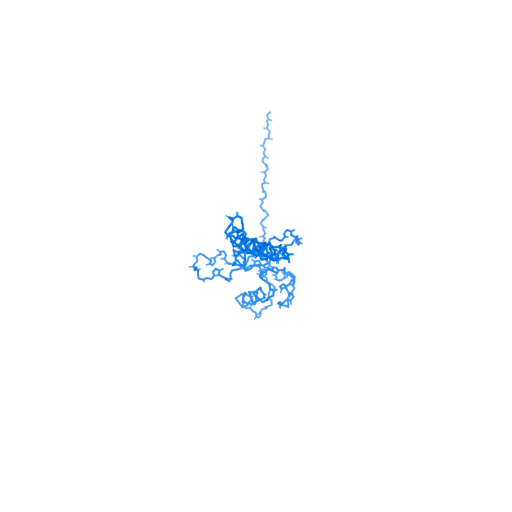1 ? 0.531 5.961 4.763 1.00 93.00 91 VAL A CA 1
ATOM 716 C C . VAL A 1 91 ? 1.881 6.231 5.401 1.00 93.00 91 VAL A C 1
ATOM 718 O O . VAL A 1 91 ? 2.881 5.599 5.069 1.00 93.00 91 VAL A O 1
ATOM 721 N N . TYR A 1 92 ? 1.919 7.178 6.333 1.00 92.69 92 TYR A N 1
ATOM 722 C CA . TYR A 1 92 ? 3.123 7.452 7.106 1.00 92.69 92 TYR A CA 1
ATOM 723 C C . TYR A 1 92 ? 3.184 6.540 8.335 1.00 92.69 92 TYR A C 1
ATOM 725 O O . TYR A 1 92 ? 2.287 6.560 9.180 1.00 92.69 92 TYR A O 1
ATOM 733 N N . SER A 1 93 ? 4.251 5.751 8.452 1.00 89.12 93 SER A N 1
ATOM 734 C CA . SER A 1 93 ? 4.521 4.938 9.635 1.00 89.12 93 SER A CA 1
ATOM 735 C C . SER A 1 93 ? 5.269 5.769 10.670 1.00 89.12 93 SER A C 1
ATOM 737 O O . SER A 1 93 ? 6.446 6.080 10.495 1.00 89.12 93 SER A O 1
ATOM 739 N N . THR A 1 94 ? 4.619 6.098 11.786 1.00 89.19 94 THR A N 1
ATOM 740 C CA . THR A 1 94 ? 5.258 6.840 12.889 1.00 89.19 94 THR A CA 1
ATOM 741 C C . THR A 1 94 ? 6.348 6.030 13.591 1.00 89.19 94 THR A C 1
ATOM 743 O O . THR A 1 94 ? 7.316 6.605 14.082 1.00 89.19 94 THR A O 1
ATOM 746 N N . VAL A 1 95 ? 6.223 4.698 13.601 1.00 88.31 95 VAL A N 1
ATOM 747 C CA . VAL A 1 95 ? 7.197 3.778 14.208 1.00 88.31 95 VAL A CA 1
ATOM 748 C C . VAL A 1 95 ? 8.466 3.701 13.366 1.00 88.31 95 VAL A C 1
ATOM 750 O O . VAL A 1 95 ? 9.565 3.871 13.888 1.00 88.31 95 VAL A O 1
ATOM 753 N N . LYS A 1 96 ? 8.320 3.472 12.054 1.00 87.44 96 LYS A N 1
ATOM 754 C CA . LYS A 1 96 ? 9.459 3.349 11.131 1.00 87.44 96 LYS A CA 1
ATOM 755 C C . LYS A 1 96 ? 9.970 4.698 10.616 1.00 87.44 96 LYS A C 1
ATOM 757 O O . LYS A 1 96 ? 11.052 4.750 10.049 1.00 87.44 96 LYS A O 1
ATOM 762 N N . LYS A 1 97 ? 9.214 5.781 10.830 1.00 90.88 97 LYS A N 1
ATOM 763 C CA . LYS A 1 97 ? 9.467 7.138 10.314 1.00 90.88 97 LYS A CA 1
ATOM 764 C C . LYS A 1 97 ? 9.583 7.207 8.786 1.00 90.88 97 LYS A C 1
ATOM 766 O O . LYS A 1 97 ? 10.270 8.076 8.255 1.00 90.88 97 LYS A O 1
ATOM 771 N N . THR A 1 98 ? 8.883 6.322 8.083 1.00 90.94 98 THR A N 1
ATOM 772 C CA . THR A 1 98 ? 8.903 6.206 6.619 1.00 90.94 98 THR A CA 1
ATOM 773 C C . THR A 1 98 ? 7.492 6.074 6.055 1.00 90.94 98 THR A C 1
ATOM 775 O O . THR A 1 98 ? 6.549 5.720 6.770 1.00 90.94 98 THR A O 1
ATOM 778 N N . TYR A 1 99 ? 7.336 6.367 4.764 1.00 92.50 99 TYR A N 1
ATOM 779 C CA . TYR A 1 99 ? 6.097 6.079 4.048 1.00 92.50 99 TYR A CA 1
ATOM 780 C C . TYR A 1 99 ? 6.020 4.601 3.662 1.00 92.50 99 TYR A C 1
ATOM 782 O O . TYR A 1 99 ? 7.025 3.967 3.341 1.00 92.50 99 TYR A O 1
ATOM 790 N N . GLN A 1 100 ? 4.807 4.068 3.694 1.00 95.06 100 GLN A N 1
ATOM 791 C CA . GLN A 1 100 ? 4.479 2.708 3.300 1.00 95.06 100 GLN A CA 1
ATOM 792 C C . GLN A 1 100 ? 3.273 2.726 2.366 1.00 95.06 100 GLN A C 1
ATOM 794 O O . GLN A 1 100 ? 2.409 3.597 2.478 1.00 95.06 100 GLN A O 1
ATOM 799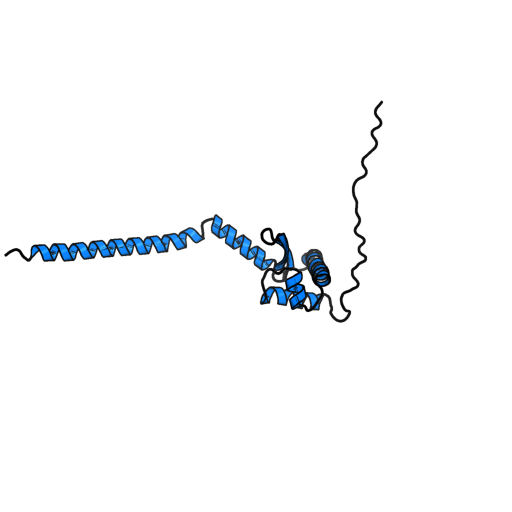 N N . TYR A 1 101 ? 3.199 1.742 1.482 1.00 94.94 101 TYR A N 1
ATOM 800 C CA . TYR A 1 101 ? 2.019 1.468 0.677 1.00 94.94 101 TYR A CA 1
ATOM 801 C C . TYR A 1 101 ? 1.169 0.412 1.368 1.00 94.94 101 TYR A C 1
ATOM 803 O O . TYR A 1 101 ? 1.697 -0.549 1.929 1.00 94.94 101 TYR A O 1
ATOM 811 N N . ALA A 1 102 ? -0.142 0.618 1.366 1.00 93.31 102 ALA A N 1
ATOM 812 C CA . ALA A 1 102 ? -1.086 -0.206 2.098 1.00 93.31 102 ALA A CA 1
ATOM 813 C C . ALA A 1 102 ? -2.374 -0.433 1.315 1.00 93.31 102 ALA A C 1
ATOM 815 O O . ALA A 1 102 ? -2.840 0.456 0.597 1.00 93.31 102 ALA A O 1
ATOM 816 N N . LEU A 1 103 ? -2.992 -1.593 1.533 1.00 92.12 103 LEU A N 1
ATOM 817 C CA . LEU A 1 103 ? -4.353 -1.848 1.068 1.00 92.12 103 LEU A CA 1
ATOM 818 C C . LEU A 1 103 ? -5.349 -1.060 1.925 1.00 92.12 103 LEU A C 1
ATOM 820 O O . LEU A 1 103 ? -5.344 -1.164 3.156 1.00 92.12 103 LEU A O 1
ATOM 824 N N . VAL A 1 104 ? -6.240 -0.305 1.279 1.00 89.06 104 VAL A N 1
ATOM 825 C CA . VAL A 1 104 ? -7.252 0.518 1.965 1.00 89.06 104 VAL A CA 1
ATOM 826 C C . VAL A 1 104 ? -8.143 -0.339 2.865 1.00 89.06 104 VAL A C 1
ATOM 828 O O . VAL A 1 104 ? -8.397 0.036 4.011 1.00 89.06 104 VAL A O 1
ATOM 831 N N . LYS A 1 105 ? -8.550 -1.530 2.403 1.00 88.12 105 LYS A N 1
ATOM 832 C CA . LYS A 1 105 ? -9.346 -2.471 3.208 1.00 88.12 105 LYS A CA 1
ATOM 833 C C . LYS A 1 105 ? -8.661 -2.870 4.513 1.00 88.12 105 LYS A C 1
ATOM 835 O O . LYS A 1 105 ? -9.309 -2.942 5.554 1.00 88.12 105 LYS A O 1
ATOM 840 N N . SER A 1 106 ? -7.345 -3.062 4.485 1.00 88.88 106 SER A N 1
ATOM 841 C CA . SER A 1 106 ? -6.583 -3.455 5.668 1.00 88.88 106 SER A CA 1
ATOM 842 C C . SER A 1 106 ? -6.476 -2.305 6.665 1.00 88.88 106 SER A C 1
ATOM 844 O O . SER A 1 106 ? -6.572 -2.536 7.868 1.00 88.88 106 SER A O 1
ATOM 846 N N . LEU A 1 107 ? -6.366 -1.059 6.184 1.00 89.12 107 LEU A N 1
ATOM 847 C CA . LEU A 1 107 ? -6.462 0.123 7.047 1.00 89.12 107 LEU A CA 1
ATOM 848 C C . LEU A 1 107 ? -7.845 0.245 7.691 1.00 89.12 107 LEU A C 1
ATOM 850 O O . LEU A 1 107 ? -7.938 0.501 8.889 1.00 89.12 107 LEU A O 1
ATOM 854 N N . ARG A 1 108 ? -8.910 0.064 6.898 1.00 89.19 108 ARG A N 1
ATOM 855 C CA . ARG A 1 108 ? -10.297 0.151 7.369 1.00 89.19 108 ARG A CA 1
ATOM 856 C C . ARG A 1 108 ? -10.554 -0.881 8.467 1.00 89.19 108 ARG A C 1
ATOM 858 O O . ARG A 1 108 ? -11.001 -0.501 9.545 1.00 89.19 108 ARG A O 1
ATOM 865 N N . ARG A 1 109 ? -10.158 -2.139 8.239 1.00 89.56 109 ARG A N 1
ATOM 866 C CA . ARG A 1 109 ? -10.242 -3.217 9.235 1.00 89.56 109 ARG A CA 1
ATOM 867 C C . ARG A 1 109 ? -9.513 -2.857 10.532 1.00 89.56 109 ARG A C 1
ATOM 869 O O . ARG A 1 109 ? -10.088 -3.004 11.603 1.00 89.56 109 ARG A O 1
ATOM 876 N N . GLU A 1 110 ? -8.288 -2.333 10.454 1.00 89.69 110 GLU A N 1
ATOM 877 C CA . GLU A 1 110 ? -7.542 -1.943 11.661 1.00 89.69 110 GLU A CA 1
ATOM 878 C C . GLU A 1 110 ? -8.242 -0.817 12.441 1.00 89.69 110 GLU A C 1
ATOM 880 O O . GLU A 1 110 ? -8.292 -0.845 13.672 1.00 89.69 110 GLU A O 1
ATOM 885 N N . ILE A 1 111 ? -8.795 0.180 11.746 1.00 89.56 111 ILE A N 1
ATOM 886 C CA . ILE A 1 111 ? -9.548 1.265 12.389 1.00 89.56 111 ILE A CA 1
ATOM 887 C C . ILE A 1 111 ? -10.808 0.710 13.064 1.00 89.56 111 ILE A C 1
ATOM 889 O O . ILE A 1 111 ? -11.085 1.057 14.212 1.00 89.56 111 ILE A O 1
ATOM 893 N N . GLU A 1 112 ? -11.551 -0.165 12.388 1.00 89.88 112 GLU A N 1
ATOM 894 C CA . GLU A 1 112 ? -12.752 -0.803 12.934 1.00 89.88 112 GLU A CA 1
ATOM 895 C C . GLU A 1 112 ? -12.448 -1.645 14.176 1.00 89.88 112 GLU A C 1
ATOM 897 O O . GLU A 1 112 ? -13.155 -1.536 15.178 1.00 89.88 112 GLU A O 1
ATOM 902 N N . GLU A 1 113 ? -11.382 -2.445 14.147 1.00 89.06 113 GLU A N 1
ATOM 903 C CA . GLU A 1 113 ? -10.931 -3.234 15.297 1.00 89.06 113 GLU A CA 1
ATOM 904 C C . GLU A 1 113 ? -10.551 -2.342 16.480 1.00 89.06 113 GLU A C 1
ATOM 906 O O . GLU A 1 113 ? -10.985 -2.592 17.606 1.00 89.06 113 GLU A O 1
ATOM 911 N N . ARG A 1 114 ? -9.819 -1.247 16.234 1.00 87.62 114 ARG A N 1
ATOM 912 C CA . ARG A 1 114 ? -9.491 -0.272 17.284 1.00 87.62 114 ARG A CA 1
ATOM 913 C C . ARG A 1 114 ? -10.746 0.367 17.870 1.00 87.62 114 ARG A C 1
ATOM 915 O O . ARG A 1 114 ? -10.858 0.486 19.086 1.00 87.62 114 ARG A O 1
ATOM 922 N N . ILE A 1 115 ? -11.705 0.756 17.032 1.00 88.94 115 ILE A N 1
ATOM 923 C CA . ILE A 1 115 ? -12.975 1.343 17.477 1.00 88.94 115 ILE A CA 1
ATOM 924 C C . ILE A 1 115 ? -13.773 0.355 18.336 1.00 88.94 115 ILE A C 1
ATOM 926 O O . ILE A 1 115 ? -14.293 0.758 19.375 1.00 88.94 115 ILE A O 1
ATOM 930 N N . LYS A 1 116 ? -13.866 -0.918 17.928 1.00 88.25 116 LYS A N 1
ATOM 931 C CA . LYS A 1 116 ? -14.521 -1.976 18.718 1.00 88.25 116 LYS A CA 1
ATOM 932 C C . LYS A 1 116 ? -13.858 -2.136 20.082 1.00 88.25 116 LYS A C 1
ATOM 934 O O . LYS A 1 116 ? -14.547 -2.205 21.097 1.00 88.25 116 LYS A O 1
ATOM 939 N N . TRP A 1 117 ? -12.526 -2.122 20.107 1.00 83.25 117 TRP A N 1
ATOM 940 C CA . TRP A 1 117 ? -11.763 -2.222 21.346 1.00 83.25 117 TRP A CA 1
ATOM 941 C C . TRP A 1 117 ? -12.067 -1.060 22.301 1.00 83.25 117 TRP A C 1
ATOM 943 O O . TRP A 1 117 ? -12.342 -1.283 23.476 1.00 83.25 117 TRP A O 1
ATOM 953 N N . TYR A 1 118 ? -12.117 0.174 21.789 1.00 81.00 118 TYR A N 1
ATOM 954 C CA . TYR A 1 118 ? -12.461 1.352 22.593 1.00 81.00 118 TYR A CA 1
ATOM 955 C C . TYR A 1 118 ? -13.934 1.420 23.018 1.00 81.00 118 TYR A C 1
ATOM 957 O O . TYR A 1 118 ? -14.226 2.011 24.055 1.00 81.00 118 TYR A O 1
ATOM 965 N N . ARG A 1 119 ? -14.865 0.838 22.249 1.00 79.06 119 ARG A N 1
ATOM 966 C CA . ARG A 1 119 ? -16.291 0.787 22.619 1.00 79.06 119 ARG A CA 1
ATOM 967 C C . ARG A 1 119 ? -16.620 -0.249 23.691 1.00 79.06 119 ARG A C 1
ATOM 969 O O . ARG A 1 119 ? -17.690 -0.159 24.279 1.00 79.06 119 ARG A O 1
ATOM 976 N N . GLY A 1 120 ? -15.717 -1.187 23.976 1.00 66.50 120 GLY A N 1
ATOM 977 C CA . GLY A 1 120 ? -15.936 -2.215 24.994 1.00 66.50 120 GLY A CA 1
ATOM 978 C C . GLY A 1 120 ? -16.671 -3.463 24.495 1.00 66.50 120 GLY A C 1
ATOM 979 O O . GLY A 1 120 ? -16.891 -4.370 25.292 1.00 66.50 120 GLY A O 1
ATOM 980 N N . ASP A 1 121 ? -16.946 -3.583 23.191 1.00 60.88 121 ASP A N 1
ATOM 981 C CA . ASP A 1 121 ? -17.622 -4.752 22.591 1.00 60.88 121 ASP A CA 1
ATOM 982 C C . ASP A 1 121 ? -16.831 -6.068 22.791 1.00 60.88 121 ASP A C 1
ATOM 984 O O . ASP A 1 121 ? -17.357 -7.165 22.633 1.00 60.88 121 ASP A O 1
ATOM 988 N N . THR A 1 122 ? -15.541 -5.983 23.138 1.00 55.00 122 THR A N 1
ATOM 989 C CA . THR A 1 122 ? -14.674 -7.140 23.443 1.00 55.00 122 THR A CA 1
ATOM 990 C C . THR A 1 122 ? -14.496 -7.391 24.948 1.00 55.00 122 THR A C 1
ATOM 992 O O . THR A 1 122 ? -13.991 -8.448 25.334 1.00 55.00 122 THR A O 1
ATOM 995 N N . LEU A 1 123 ? -14.901 -6.448 25.811 1.00 51.06 123 LEU A N 1
ATOM 996 C CA . LEU A 1 123 ? -14.778 -6.586 27.267 1.00 51.06 123 LEU A CA 1
ATOM 997 C C . LEU A 1 123 ? -15.791 -7.604 27.813 1.00 51.06 123 LEU A C 1
ATOM 999 O O . LEU A 1 123 ? -15.462 -8.351 28.733 1.00 51.06 123 LEU A O 1
ATOM 1003 N N . GLU A 1 124 ? -16.977 -7.696 27.198 1.00 52.69 124 GLU A N 1
ATOM 1004 C CA . GLU A 1 124 ? -18.003 -8.672 27.581 1.00 52.69 124 GLU A CA 1
ATOM 1005 C C . GLU A 1 124 ? -17.503 -10.116 27.427 1.00 52.69 124 GLU A C 1
ATOM 1007 O O . GLU A 1 124 ? -17.645 -10.903 28.358 1.00 52.69 124 GLU A O 1
ATOM 1012 N N . TYR A 1 125 ? -16.807 -10.454 26.333 1.00 47.66 125 TYR A N 1
ATOM 1013 C CA . TYR A 1 125 ? -16.319 -11.821 26.091 1.00 47.66 125 TYR A CA 1
ATOM 1014 C C . TYR A 1 125 ? -15.207 -12.254 27.067 1.00 47.66 125 TYR A C 1
ATOM 1016 O O . TYR A 1 125 ? -15.189 -13.398 27.534 1.00 47.66 125 TYR A O 1
ATOM 1024 N N . ALA A 1 126 ? -14.289 -11.344 27.418 1.00 48.47 126 ALA A N 1
ATOM 1025 C CA . ALA A 1 126 ? -13.207 -11.627 28.365 1.00 48.47 126 ALA A CA 1
ATOM 1026 C C . ALA A 1 126 ? -13.703 -11.695 29.823 1.00 48.47 126 ALA A C 1
ATOM 1028 O O . ALA A 1 126 ? -13.267 -12.572 30.574 1.00 48.47 126 ALA A O 1
ATOM 1029 N N . MET A 1 127 ? -14.654 -10.835 30.211 1.00 47.34 127 MET A N 1
ATOM 1030 C CA . MET A 1 127 ? -15.231 -10.852 31.559 1.00 47.34 127 MET A CA 1
ATOM 1031 C C . MET A 1 127 ? -16.139 -12.061 31.800 1.00 47.34 127 MET A C 1
ATOM 1033 O O . MET A 1 127 ? -16.080 -12.634 32.887 1.00 47.34 127 MET A O 1
ATOM 1037 N N . THR A 1 128 ? -16.894 -12.540 30.802 1.00 48.47 128 THR A N 1
ATOM 1038 C CA . THR A 1 128 ? -17.672 -13.784 30.966 1.00 48.47 128 THR A CA 1
ATOM 1039 C C . THR A 1 128 ? -16.798 -15.016 31.209 1.00 48.47 128 THR A C 1
ATOM 1041 O O . THR A 1 128 ? -17.183 -15.871 32.000 1.00 48.47 128 THR A O 1
ATOM 1044 N N . LYS A 1 129 ? -15.600 -15.101 30.607 1.00 49.28 129 LYS A N 1
ATOM 1045 C CA . LYS A 1 129 ? -14.685 -16.241 30.821 1.00 49.28 129 LYS A CA 1
ATOM 1046 C C . LYS A 1 129 ? -13.968 -16.213 32.171 1.00 49.28 129 LYS A C 1
ATOM 1048 O O . LYS A 1 129 ? -13.742 -17.271 32.750 1.00 49.28 129 LYS A O 1
ATOM 1053 N N . GLN A 1 130 ? -13.600 -15.036 32.683 1.00 48.03 130 GLN A N 1
ATOM 1054 C CA . GLN A 1 130 ? -13.046 -14.941 34.040 1.00 48.03 130 GLN A CA 1
ATOM 1055 C C . GLN A 1 130 ? -14.121 -15.127 35.113 1.00 48.03 130 GLN A C 1
ATOM 1057 O O . GLN A 1 130 ? -13.853 -15.774 36.122 1.00 48.03 130 GLN A O 1
ATOM 1062 N N . SER A 1 131 ? -15.339 -14.625 34.885 1.00 47.81 131 SER A N 1
ATOM 1063 C CA . SER A 1 131 ? -16.449 -14.820 35.817 1.00 47.81 131 SER A CA 1
ATOM 1064 C C . SER A 1 131 ? -16.853 -16.290 35.936 1.00 47.81 131 SER A C 1
ATOM 1066 O O . SER A 1 131 ? -17.117 -16.724 37.051 1.00 47.81 131 SER A O 1
ATOM 1068 N N . SER A 1 132 ? -16.869 -17.058 34.836 1.00 55.97 132 SER A N 1
ATOM 1069 C CA . SER A 1 132 ? -17.224 -18.484 34.883 1.00 55.97 132 SER A CA 1
ATOM 1070 C C . SER A 1 132 ? -16.166 -19.326 35.605 1.00 55.97 132 SER A C 1
ATOM 1072 O O . SER A 1 132 ? -16.501 -20.175 36.421 1.00 55.97 132 SER A O 1
ATOM 1074 N N . LEU A 1 133 ? -14.875 -19.049 35.376 1.00 55.44 133 LEU A N 1
ATOM 1075 C CA . LEU A 1 133 ? -13.782 -19.750 36.063 1.00 55.44 133 LEU A CA 1
ATOM 1076 C C . LEU A 1 133 ? -13.762 -19.462 37.570 1.00 55.44 133 LEU A C 1
ATOM 1078 O O . LEU A 1 133 ? -13.478 -20.358 38.364 1.00 55.44 133 LEU A O 1
ATOM 1082 N N . LEU A 1 134 ? -14.077 -18.230 37.979 1.00 54.97 134 LEU A N 1
ATOM 1083 C CA . LEU A 1 134 ? -14.146 -17.870 39.396 1.00 54.97 134 LEU A CA 1
ATOM 1084 C C . LEU A 1 134 ? -15.368 -18.488 40.087 1.00 54.97 134 LEU A C 1
ATOM 1086 O O . LEU A 1 134 ? -15.236 -18.958 41.215 1.00 54.97 134 LEU A O 1
ATOM 1090 N N . SER A 1 135 ? -16.530 -18.545 39.425 1.00 56.81 135 SER A N 1
ATOM 1091 C CA . SER A 1 135 ? -17.710 -19.214 39.989 1.00 56.81 135 SER A CA 1
ATOM 1092 C C . SER A 1 135 ? -17.515 -20.723 40.133 1.00 56.81 135 SER A C 1
ATOM 1094 O O . SER A 1 135 ? -17.903 -21.281 41.157 1.00 56.81 135 SER A O 1
ATOM 1096 N N . ASP A 1 136 ? -16.858 -21.367 39.165 1.00 56.38 136 ASP A N 1
ATOM 1097 C CA . ASP A 1 136 ? -16.603 -22.812 39.200 1.00 56.38 136 ASP A CA 1
ATOM 1098 C C . ASP A 1 136 ? -15.588 -23.180 40.294 1.00 56.38 136 ASP A C 1
ATOM 1100 O O . ASP A 1 136 ? -15.749 -24.190 40.977 1.00 56.38 136 ASP A O 1
ATOM 1104 N N . THR A 1 137 ? -14.586 -22.325 40.535 1.00 56.22 137 THR A N 1
ATOM 1105 C CA . THR A 1 137 ? -13.592 -22.538 41.603 1.00 56.22 137 THR A CA 1
ATOM 1106 C C . THR A 1 137 ? -14.216 -22.387 42.996 1.00 56.22 137 THR A C 1
ATOM 1108 O O . THR A 1 137 ? -13.944 -23.191 43.883 1.00 56.22 137 THR A O 1
ATOM 1111 N N . ILE A 1 138 ? -15.107 -21.405 43.191 1.00 58.62 138 ILE A N 1
ATOM 1112 C CA . ILE A 1 138 ? -15.807 -21.207 44.473 1.00 58.62 138 ILE A CA 1
ATOM 1113 C C . ILE A 1 138 ? -16.793 -22.354 44.745 1.00 58.62 138 ILE A C 1
ATOM 1115 O O . ILE A 1 138 ? -16.887 -22.823 45.879 1.00 58.62 138 ILE A O 1
ATOM 1119 N N . ALA A 1 139 ? -17.498 -22.845 43.719 1.00 58.16 139 ALA A N 1
ATOM 1120 C CA . ALA A 1 139 ? -18.371 -24.012 43.853 1.00 58.16 139 ALA A CA 1
ATOM 1121 C C . ALA A 1 139 ? -17.577 -25.280 44.225 1.00 58.16 139 ALA A C 1
ATOM 1123 O O . ALA A 1 139 ? -17.997 -26.033 45.101 1.00 58.16 139 ALA A O 1
ATOM 1124 N N . GLN A 1 140 ? -16.394 -25.475 43.632 1.00 57.69 140 GLN A N 1
ATOM 1125 C CA . GLN A 1 140 ? -15.539 -26.626 43.922 1.00 57.69 140 GLN A CA 1
ATOM 1126 C C . GLN A 1 140 ? -14.914 -26.577 45.332 1.00 57.69 140 GLN A C 1
ATOM 1128 O O . GLN A 1 140 ? -14.767 -27.619 45.969 1.00 57.69 140 GLN A O 1
ATOM 1133 N N . GLU A 1 141 ? -14.591 -25.391 45.863 1.00 54.38 141 GLU A N 1
ATOM 1134 C CA . GLU A 1 141 ? -14.100 -25.247 47.245 1.00 54.38 141 GLU A CA 1
ATOM 1135 C C . GLU A 1 141 ? -15.206 -25.425 48.304 1.00 54.38 141 GLU A C 1
ATOM 1137 O O . GLU A 1 141 ? -14.946 -25.941 49.395 1.00 54.38 141 GLU A O 1
ATOM 1142 N N . MET A 1 142 ? -16.457 -25.064 47.998 1.00 55.97 142 MET A N 1
ATOM 1143 C CA . MET A 1 142 ? -17.581 -25.306 48.912 1.00 55.97 142 MET A CA 1
ATOM 1144 C C . MET A 1 142 ? -17.964 -26.791 49.017 1.00 55.97 142 MET A C 1
ATOM 1146 O O . MET A 1 142 ? -18.296 -27.242 50.114 1.00 55.97 142 MET A O 1
ATOM 1150 N N . ASP A 1 143 ? -17.859 -27.571 47.939 1.00 52.38 143 ASP A N 1
ATOM 1151 C CA . ASP A 1 143 ? -18.171 -29.009 47.987 1.00 52.38 143 ASP A CA 1
ATOM 1152 C C . ASP A 1 143 ? -17.113 -29.817 48.762 1.00 52.38 143 ASP A C 1
ATOM 1154 O O . ASP A 1 143 ? -17.459 -30.707 49.544 1.00 52.38 143 ASP A O 1
ATOM 1158 N N . LEU A 1 144 ? -15.829 -29.456 48.650 1.00 52.16 144 LEU A N 1
ATOM 1159 C CA . LEU A 1 144 ? -14.744 -30.126 49.382 1.00 52.16 144 LEU A CA 1
ATOM 1160 C C . LEU A 1 144 ? -14.800 -29.877 50.900 1.00 52.16 144 LEU A C 1
ATOM 1162 O O . LEU A 1 144 ? -14.411 -30.736 51.690 1.00 52.16 144 LEU A O 1
ATOM 1166 N N . THR A 1 145 ? -15.335 -28.734 51.338 1.00 54.53 145 THR A N 1
ATOM 1167 C CA . THR A 1 145 ? -15.469 -28.431 52.775 1.00 54.53 145 THR A CA 1
ATOM 1168 C C . THR A 1 145 ? -16.680 -29.101 53.432 1.00 54.53 145 THR A C 1
ATOM 1170 O O . THR A 1 145 ? -16.689 -29.272 54.651 1.00 54.53 145 THR A O 1
ATOM 1173 N N . SER A 1 146 ? -17.685 -29.536 52.663 1.00 53.88 146 SER A N 1
ATOM 1174 C CA . SER A 1 146 ? -18.829 -30.289 53.199 1.00 53.88 146 SER A CA 1
ATOM 1175 C C . SER A 1 146 ? -18.479 -31.759 53.467 1.00 53.88 146 SER A C 1
ATOM 1177 O O . SER A 1 146 ? -18.870 -32.317 54.498 1.00 53.88 146 SER A O 1
ATOM 1179 N N . GLU A 1 147 ? -17.683 -32.374 52.587 1.00 54.72 147 GLU A N 1
ATOM 1180 C CA . GLU A 1 147 ? -17.285 -33.784 52.704 1.00 54.72 147 GLU A CA 1
ATOM 1181 C C . GLU A 1 147 ? -16.279 -34.024 53.851 1.00 54.72 147 GLU A C 1
ATOM 1183 O O . GLU A 1 147 ? -16.393 -35.013 54.584 1.00 54.72 147 GLU A O 1
ATOM 1188 N N . ASP A 1 148 ? -15.363 -33.080 54.094 1.00 53.56 148 ASP A N 1
ATOM 1189 C CA . ASP A 1 148 ? -14.366 -33.183 55.171 1.00 53.56 148 ASP A CA 1
ATOM 1190 C C . ASP A 1 148 ? -14.941 -32.890 56.573 1.00 53.56 148 ASP A C 1
ATOM 1192 O O . ASP A 1 148 ? -14.509 -33.487 57.565 1.00 53.56 148 ASP A O 1
ATOM 1196 N N . VAL A 1 149 ? -15.980 -32.053 56.684 1.00 54.75 149 VAL A N 1
ATOM 1197 C CA . VAL A 1 149 ? -16.687 -31.814 57.961 1.00 54.75 149 VAL A CA 1
ATOM 1198 C C . VAL A 1 149 ? -17.532 -33.029 58.370 1.00 54.75 149 VAL A C 1
ATOM 1200 O O . VAL A 1 149 ? -17.629 -33.348 59.558 1.00 54.75 149 VAL A O 1
ATOM 1203 N N . MET A 1 150 ? -18.089 -33.770 57.406 1.00 56.28 150 MET A N 1
ATOM 1204 C CA . MET A 1 150 ? -18.846 -34.999 57.678 1.00 56.28 150 MET A CA 1
ATOM 1205 C C . MET A 1 150 ? -17.947 -36.145 58.170 1.00 56.28 150 MET A C 1
ATOM 1207 O O . MET A 1 150 ? -18.356 -36.888 59.064 1.00 56.28 150 MET A O 1
ATOM 1211 N N . ARG A 1 151 ? -16.705 -36.266 57.678 1.00 54.78 151 ARG A N 1
ATOM 1212 C CA . ARG A 1 151 ? -15.762 -37.314 58.124 1.00 54.78 151 ARG A CA 1
ATOM 1213 C C . ARG A 1 151 ? -15.240 -37.103 59.546 1.00 54.78 151 ARG A C 1
ATOM 1215 O O . ARG A 1 151 ? -15.115 -38.072 60.288 1.00 54.78 151 ARG A O 1
ATOM 1222 N N . LEU A 1 152 ? -15.050 -35.855 59.975 1.00 52.06 152 LEU A N 1
ATOM 1223 C CA . LEU A 1 152 ? -14.657 -35.533 61.356 1.00 52.06 152 LEU A CA 1
ATOM 1224 C C . LEU A 1 152 ? -15.785 -35.743 62.384 1.00 52.06 152 LEU A C 1
ATOM 1226 O O . LEU A 1 152 ? -15.521 -35.811 63.584 1.00 52.06 152 LEU A O 1
ATOM 1230 N N . SER A 1 153 ? -17.038 -35.875 61.935 1.00 54.12 153 SER A N 1
ATOM 1231 C CA . SER A 1 153 ? -18.186 -36.145 62.814 1.00 54.12 153 SER A CA 1
ATOM 1232 C C . SER A 1 153 ? -18.385 -37.632 63.153 1.00 54.12 153 SER A C 1
ATOM 1234 O O . SER A 1 153 ? -19.140 -37.942 64.071 1.00 54.12 153 SER A O 1
ATOM 1236 N N . HIS A 1 154 ? -17.700 -38.545 62.451 1.00 53.12 154 HIS A N 1
ATOM 1237 C CA . HIS A 1 154 ? -17.872 -40.000 62.590 1.00 53.12 154 HIS A CA 1
ATOM 1238 C C . HIS A 1 154 ? -16.717 -40.732 63.307 1.00 53.12 154 HIS A C 1
ATOM 1240 O O . HIS A 1 154 ? -16.822 -41.934 63.525 1.00 53.12 154 HIS A O 1
ATOM 1246 N N . GLU A 1 155 ? -15.658 -40.039 63.745 1.00 50.03 155 GLU A N 1
ATOM 1247 C CA . GLU A 1 155 ? -14.536 -40.631 64.513 1.00 50.03 155 GLU A CA 1
ATOM 1248 C C . GLU A 1 155 ? -14.588 -40.359 66.033 1.00 50.03 155 GLU A C 1
ATOM 1250 O O . GLU A 1 155 ? -13.593 -40.492 66.744 1.00 50.03 155 GLU A O 1
ATOM 1255 N N . ARG A 1 156 ? -15.758 -40.008 66.580 1.00 48.34 156 ARG A N 1
ATOM 1256 C CA . ARG A 1 156 ? -15.988 -40.015 68.037 1.00 48.34 156 ARG A CA 1
ATOM 1257 C C . ARG A 1 156 ? -17.093 -40.987 68.428 1.00 48.34 156 ARG A C 1
ATOM 1259 O O . ARG A 1 156 ? -18.185 -40.538 68.763 1.00 48.34 156 ARG A O 1
ATOM 1266 N N . ILE A 1 157 ? -16.773 -42.283 68.448 1.00 43.94 157 ILE A N 1
ATOM 1267 C CA . ILE A 1 157 ? -17.247 -43.250 69.458 1.00 43.94 157 ILE A CA 1
ATOM 1268 C C . ILE A 1 157 ? -16.100 -44.211 69.762 1.00 43.94 157 ILE A C 1
ATOM 1270 O O . ILE A 1 157 ? -15.558 -44.787 68.795 1.00 43.94 157 ILE A O 1
#

Secondary structure (DSSP, 8-state):
-------PPP-----S-----S-TTS-HHHHHHHHHHHHHHH-SEEEHHHHHHHHTS-HHHHHHHHHHHHHHHHHHTTT-GGGGGG-EEEEEETTTTEEEEEEHHHHHHHHHHHHHHHHTTTHHHHHHHHHHHHHHHHHHHHHHHHHHHHHHTSS--

Sequence (157 aa):
MIKDENHTTLTRACPLSAINYVPTLYSLQDIRKEFLRVLKIHGDRLSAADVAMWLGMEEDDAISVGDALCVNQREEQISDREDEEDSICKVYSTVKKTYQYALVKSLRREIEERIKWYRGDTLEYAMTKQSSLLSDTIAQEMDLTSEDVMRLSHERI